Protein AF-A0A9D6GHS1-F1 (afdb_monomer_lite)

pLDDT: mean 95.83, std 3.45, range [74.44, 98.25]

Structure (mmCIF, N/CA/C/O backbone):
data_AF-A0A9D6GHS1-F1
#
_entry.id   AF-A0A9D6GHS1-F1
#
loop_
_atom_site.group_PDB
_atom_site.id
_atom_site.type_symbol
_atom_site.label_atom_id
_atom_site.label_alt_id
_atom_site.label_comp_id
_atom_site.label_asym_id
_atom_site.label_entity_id
_atom_site.label_seq_id
_at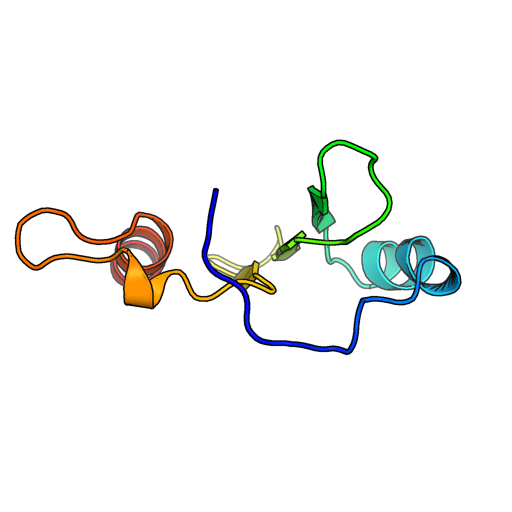om_site.pdbx_PDB_ins_code
_atom_site.Cartn_x
_atom_site.Cartn_y
_atom_site.Cartn_z
_atom_site.occupancy
_atom_site.B_iso_or_equiv
_atom_site.auth_seq_id
_atom_site.auth_comp_id
_atom_site.auth_asym_id
_atom_site.auth_atom_id
_atom_site.pdbx_PDB_model_num
ATOM 1 N N . VAL A 1 1 ? 10.196 -6.193 -4.731 1.00 82.00 1 VAL A N 1
ATOM 2 C CA . VAL A 1 1 ? 10.438 -4.825 -4.226 1.00 82.00 1 VAL A CA 1
ATOM 3 C C . VAL A 1 1 ? 9.834 -3.825 -5.202 1.00 82.00 1 VAL A C 1
ATOM 5 O O . VAL A 1 1 ? 10.015 -3.992 -6.413 1.00 82.00 1 VAL A O 1
ATOM 8 N N . GLU A 1 2 ? 9.028 -2.890 -4.707 1.00 93.62 2 GLU A N 1
ATOM 9 C CA . GLU A 1 2 ? 8.534 -1.743 -5.480 1.00 93.62 2 GLU A CA 1
ATOM 10 C C . GLU A 1 2 ? 9.613 -0.648 -5.568 1.00 93.62 2 GLU A C 1
ATOM 12 O O . GLU A 1 2 ? 10.714 -0.818 -5.045 1.00 93.62 2 GLU A O 1
ATOM 17 N N . ARG A 1 3 ? 9.374 0.431 -6.322 1.00 95.94 3 ARG A N 1
ATOM 18 C CA . ARG A 1 3 ? 10.336 1.543 -6.465 1.00 95.94 3 ARG A CA 1
ATOM 19 C C . ARG A 1 3 ? 9.854 2.754 -5.680 1.00 95.94 3 ARG A C 1
ATOM 21 O O . ARG A 1 3 ? 8.683 3.079 -5.762 1.00 95.94 3 ARG A O 1
ATOM 28 N N . HIS A 1 4 ? 10.748 3.426 -4.965 1.00 97.25 4 HIS A N 1
ATOM 29 C CA . HIS A 1 4 ? 10.396 4.489 -4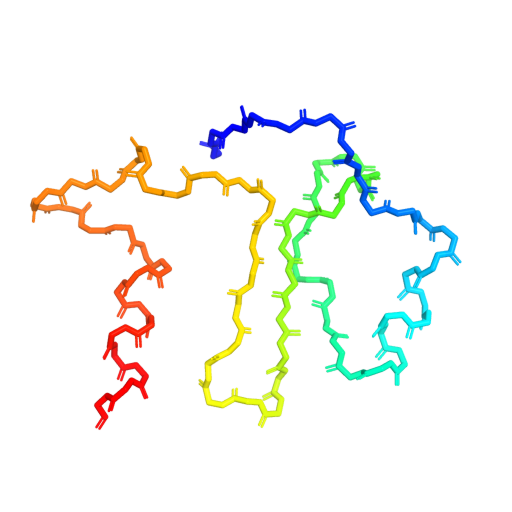.022 1.00 97.25 4 HIS A CA 1
ATOM 30 C C . HIS A 1 4 ? 11.169 5.758 -4.363 1.00 97.25 4 HIS A C 1
ATOM 32 O O . HIS A 1 4 ? 12.319 5.690 -4.808 1.00 97.25 4 HIS A O 1
ATOM 38 N N . ARG A 1 5 ? 10.544 6.920 -4.171 1.00 96.81 5 ARG A N 1
ATOM 39 C CA . ARG A 1 5 ? 11.200 8.224 -4.326 1.00 96.81 5 ARG A CA 1
ATOM 40 C C . ARG A 1 5 ? 10.538 9.277 -3.434 1.00 96.81 5 ARG A C 1
ATOM 42 O O . ARG A 1 5 ? 10.033 10.290 -3.910 1.00 96.81 5 ARG A O 1
ATOM 49 N N . HIS A 1 6 ? 10.583 9.040 -2.130 1.00 96.44 6 HIS A N 1
ATOM 50 C CA . HIS A 1 6 ? 10.059 9.926 -1.090 1.00 96.44 6 HIS A CA 1
ATOM 51 C C . HIS A 1 6 ? 11.070 10.071 0.060 1.00 96.44 6 HIS A C 1
ATOM 53 O O . HIS A 1 6 ? 12.108 9.410 0.082 1.00 96.44 6 HIS A O 1
ATOM 59 N N . ARG A 1 7 ? 10.798 11.001 0.983 1.00 97.12 7 ARG A N 1
ATOM 60 C CA . ARG A 1 7 ? 11.561 11.190 2.237 1.00 97.12 7 ARG A CA 1
ATOM 61 C C . ARG A 1 7 ? 10.687 11.236 3.486 1.00 97.12 7 ARG A C 1
ATOM 63 O O . ARG A 1 7 ? 11.196 11.052 4.583 1.00 97.12 7 ARG A O 1
ATOM 70 N N . TYR A 1 8 ? 9.412 11.567 3.320 1.00 97.75 8 TYR A N 1
ATOM 71 C CA . TYR A 1 8 ? 8.448 11.529 4.406 1.00 97.75 8 TYR A CA 1
ATOM 72 C C . TYR A 1 8 ? 7.904 10.120 4.535 1.00 97.75 8 TYR A C 1
ATOM 74 O O . TYR A 1 8 ? 7.767 9.437 3.523 1.00 97.75 8 TYR A O 1
ATOM 82 N N . GLU A 1 9 ? 7.585 9.746 5.768 1.00 97.38 9 GLU A N 1
ATOM 83 C CA . GLU A 1 9 ? 6.982 8.471 6.135 1.00 97.38 9 GLU A CA 1
ATOM 84 C C . GLU A 1 9 ? 5.782 8.711 7.046 1.00 97.38 9 GLU A C 1
ATOM 86 O O . GLU A 1 9 ? 5.672 9.764 7.687 1.00 97.38 9 GLU A O 1
ATOM 91 N N . VAL A 1 10 ? 4.889 7.723 7.123 1.00 97.31 10 VAL A N 1
ATOM 92 C CA . VAL A 1 10 ? 3.794 7.739 8.096 1.00 97.31 10 VAL A CA 1
ATOM 93 C C . VAL A 1 10 ? 4.383 7.712 9.503 1.00 97.31 10 VAL A C 1
ATOM 95 O O . VAL A 1 10 ? 5.211 6.863 9.837 1.00 97.31 10 VAL A O 1
ATOM 98 N N . ASN A 1 11 ? 3.945 8.645 10.347 1.00 96.94 11 ASN A N 1
ATOM 99 C CA . ASN A 1 11 ? 4.354 8.664 11.741 1.00 96.94 11 ASN A CA 1
ATOM 100 C C . ASN A 1 11 ? 3.663 7.522 12.500 1.00 96.94 11 ASN A C 1
ATOM 102 O O . ASN A 1 11 ? 2.443 7.525 12.663 1.00 96.94 11 ASN A O 1
ATOM 106 N N . GLN A 1 12 ? 4.469 6.590 13.008 1.00 93.62 12 GLN A N 1
ATOM 107 C CA . GLN A 1 12 ? 4.023 5.416 13.760 1.00 93.62 12 GLN A CA 1
ATOM 108 C C . GLN A 1 12 ? 3.147 5.753 14.974 1.00 93.62 12 GLN A C 1
ATOM 110 O O . GLN A 1 12 ? 2.284 4.967 15.339 1.00 93.62 12 GLN A O 1
ATOM 115 N N . ALA A 1 13 ? 3.303 6.939 15.570 1.00 96.62 13 ALA A N 1
ATOM 116 C CA . ALA A 1 13 ? 2.466 7.373 16.690 1.00 96.62 13 ALA A CA 1
ATOM 117 C C . ALA A 1 13 ? 0.980 7.565 16.316 1.00 96.62 13 ALA A C 1
ATOM 119 O O . ALA A 1 13 ? 0.136 7.648 17.203 1.00 96.62 13 ALA A O 1
ATOM 120 N N . PHE A 1 14 ? 0.655 7.658 15.022 1.00 96.56 14 PHE A N 1
ATOM 121 C CA . PHE A 1 14 ? -0.701 7.916 14.529 1.00 96.56 14 PHE A CA 1
ATOM 122 C C . PHE A 1 14 ? -1.357 6.707 13.854 1.00 96.56 14 PHE A C 1
ATOM 124 O O . PH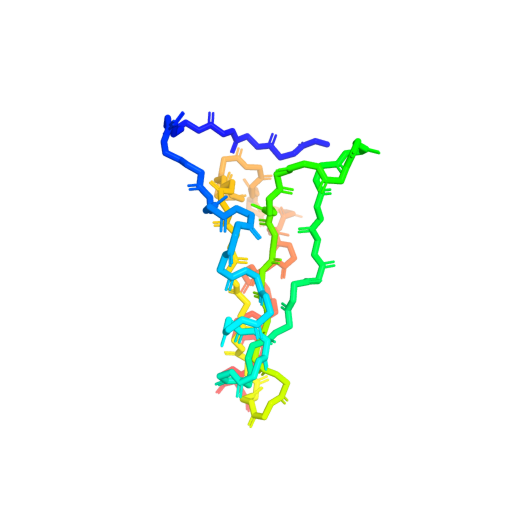E A 1 14 ? -2.481 6.833 13.377 1.00 96.56 14 PHE A O 1
ATOM 131 N N . THR A 1 15 ? -0.711 5.540 13.812 1.00 94.94 15 THR A N 1
ATOM 132 C CA . THR A 1 15 ? -1.257 4.349 13.135 1.00 94.94 15 THR A CA 1
ATOM 133 C C . THR A 1 15 ? -2.586 3.904 13.733 1.00 94.94 15 THR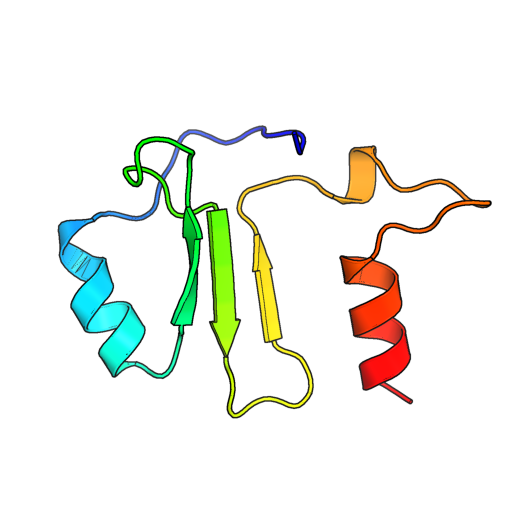 A C 1
ATOM 135 O O . THR A 1 15 ? -3.546 3.722 12.996 1.00 94.94 15 THR A O 1
ATOM 138 N N . GLU A 1 16 ? -2.698 3.872 15.061 1.00 96.19 16 GLU A N 1
ATOM 139 C CA . GLU A 1 16 ? -3.954 3.534 15.741 1.00 96.19 16 GLU A CA 1
ATOM 140 C C . GLU A 1 16 ? -5.076 4.538 15.414 1.00 96.19 16 GLU A C 1
ATOM 142 O O . GLU A 1 16 ? -6.239 4.167 15.263 1.00 96.19 16 GLU A O 1
ATOM 147 N N . ALA A 1 17 ? -4.746 5.827 15.279 1.00 97.56 17 ALA A N 1
ATOM 148 C CA . ALA A 1 17 ? -5.717 6.852 14.900 1.00 97.56 17 ALA A CA 1
ATOM 149 C C . ALA A 1 17 ? -6.163 6.705 13.435 1.00 97.56 17 ALA A C 1
ATOM 151 O O . ALA A 1 17 ? -7.340 6.896 13.133 1.00 97.56 17 ALA A O 1
ATOM 152 N N . ILE A 1 18 ? -5.239 6.340 12.540 1.00 96.12 18 ILE A N 1
ATOM 153 C CA . ILE A 1 18 ? -5.524 6.027 11.134 1.00 96.12 18 ILE A CA 1
ATOM 154 C C . ILE A 1 18 ? -6.465 4.820 11.043 1.00 96.12 18 ILE A C 1
ATOM 156 O O . ILE A 1 18 ? -7.465 4.883 10.329 1.00 96.12 18 ILE A O 1
ATOM 160 N N . GLU A 1 19 ? -6.191 3.762 11.810 1.00 96.19 19 GLU A N 1
ATOM 161 C CA . GLU A 1 19 ? -7.020 2.554 11.831 1.00 96.19 19 GLU A CA 1
ATOM 162 C C . GLU A 1 19 ? -8.419 2.815 12.393 1.00 96.19 19 GLU A C 1
ATOM 164 O O . GLU A 1 19 ? -9.422 2.421 11.797 1.00 96.19 19 GLU A O 1
ATOM 169 N N . LYS A 1 20 ? -8.519 3.589 13.482 1.00 97.12 20 LYS A N 1
ATOM 170 C CA . LYS A 1 20 ? -9.809 4.071 14.010 1.00 97.12 20 LYS A CA 1
ATOM 171 C C . LYS A 1 20 ? -10.583 4.932 13.009 1.00 97.12 20 LYS A C 1
ATOM 173 O O . LYS A 1 20 ? -11.805 5.004 13.096 1.00 97.12 20 LYS A O 1
ATOM 178 N N . GLY A 1 21 ? -9.889 5.573 12.069 1.00 95.81 21 GLY A N 1
ATOM 179 C CA . GLY A 1 21 ? -10.480 6.324 10.963 1.00 9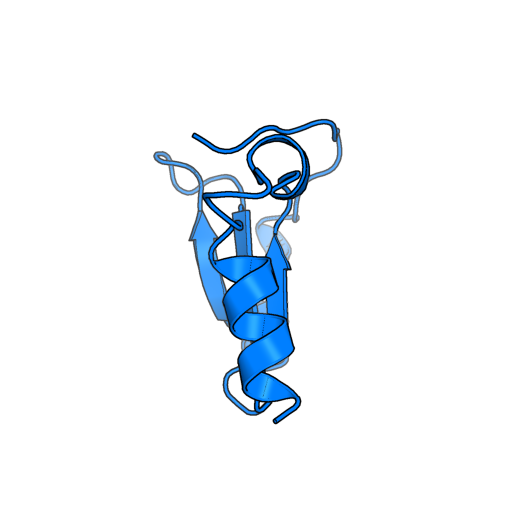5.81 21 GLY A CA 1
ATOM 180 C C . GLY A 1 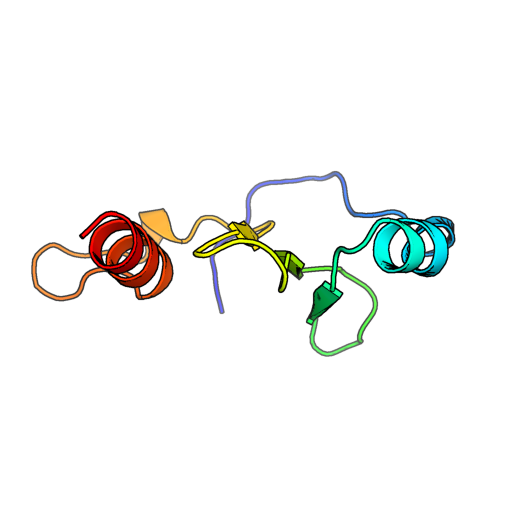21 ? -11.079 5.454 9.851 1.00 95.81 21 GLY A C 1
ATOM 181 O O . GLY A 1 21 ? -11.628 6.005 8.900 1.00 95.81 21 GLY A O 1
ATOM 182 N N . GLY A 1 22 ? -10.987 4.123 9.953 1.00 95.75 22 GLY A N 1
ATOM 183 C CA . GLY A 1 22 ? -11.557 3.176 8.989 1.00 95.75 22 GLY A CA 1
ATOM 184 C C . GLY A 1 22 ? -10.607 2.762 7.862 1.00 95.75 22 GLY A C 1
ATOM 185 O O . GLY A 1 22 ? -11.031 2.077 6.931 1.00 95.75 22 GLY A O 1
ATOM 186 N N . LEU A 1 23 ? -9.334 3.164 7.929 1.00 97.50 23 LEU A N 1
ATOM 187 C CA . LEU A 1 23 ? -8.288 2.632 7.058 1.00 97.50 23 LEU A CA 1
ATOM 188 C C . LEU A 1 23 ? -7.643 1.398 7.692 1.00 97.50 23 LEU A C 1
ATOM 190 O O . LEU A 1 23 ? -7.640 1.233 8.902 1.00 97.50 23 LEU A O 1
ATOM 194 N N . VAL A 1 24 ? -7.057 0.537 6.874 1.00 97.62 24 VAL A N 1
ATOM 195 C CA . VAL A 1 24 ? -6.274 -0.618 7.315 1.00 97.62 24 VAL A CA 1
ATOM 196 C C . VAL A 1 24 ? -4.864 -0.470 6.775 1.00 97.62 24 VAL A C 1
ATOM 198 O O . VAL A 1 24 ? -4.679 -0.225 5.582 1.00 97.62 24 VAL A O 1
ATOM 201 N N . ILE A 1 25 ? -3.865 -0.638 7.638 1.00 97.50 25 ILE A N 1
ATOM 202 C CA . ILE A 1 25 ? -2.462 -0.723 7.227 1.00 97.50 25 ILE A CA 1
ATOM 203 C C . ILE A 1 25 ? -2.219 -2.147 6.714 1.00 97.50 25 ILE A C 1
ATOM 205 O O . ILE A 1 25 ? -1.963 -3.067 7.486 1.00 97.50 25 ILE A O 1
ATOM 209 N N . SER A 1 26 ? -2.349 -2.348 5.402 1.00 96.81 26 SER A N 1
ATOM 210 C CA . SER A 1 26 ? -2.304 -3.679 4.779 1.00 96.81 26 SER A CA 1
ATOM 211 C C . SER A 1 26 ? -0.901 -4.120 4.359 1.00 96.81 26 SER A C 1
ATOM 213 O O . SER A 1 26 ? -0.686 -5.291 4.040 1.00 96.81 26 SER A O 1
ATOM 215 N N . GLY A 1 27 ? 0.076 -3.211 4.380 1.00 95.88 27 GLY A N 1
ATOM 216 C CA . GLY A 1 27 ? 1.458 -3.530 4.045 1.00 95.88 27 GLY A CA 1
ATOM 217 C C . GLY A 1 27 ? 2.457 -2.638 4.760 1.00 95.88 27 GLY A C 1
ATOM 218 O O . GLY A 1 27 ? 2.288 -1.421 4.839 1.00 95.88 27 GLY A O 1
ATOM 219 N N . THR A 1 28 ? 3.527 -3.260 5.243 1.00 96.50 28 THR A N 1
ATOM 220 C CA . THR A 1 28 ? 4.642 -2.603 5.924 1.00 96.50 28 THR A CA 1
ATOM 221 C C . THR A 1 28 ? 5.980 -3.095 5.379 1.00 96.50 28 THR A C 1
ATOM 223 O O . THR A 1 28 ? 6.057 -4.111 4.678 1.00 96.50 28 THR A O 1
ATOM 226 N N . SER A 1 29 ? 7.051 -2.364 5.682 1.00 93.94 29 SER A N 1
ATOM 227 C CA . SER A 1 29 ? 8.417 -2.823 5.435 1.00 93.94 29 SER A CA 1
ATOM 228 C C . SER A 1 29 ? 8.694 -4.150 6.163 1.00 93.94 29 SER A C 1
ATOM 230 O O . SER A 1 29 ? 8.021 -4.468 7.143 1.00 93.94 29 SER A O 1
ATOM 232 N N . PRO A 1 30 ? 9.708 -4.937 5.752 1.00 92.88 30 PRO A N 1
ATOM 233 C CA . PRO A 1 30 ? 10.013 -6.221 6.394 1.00 92.88 30 PRO A CA 1
ATOM 234 C C . PRO A 1 30 ? 10.287 -6.143 7.905 1.00 92.88 30 PRO A C 1
ATOM 236 O O . PRO A 1 30 ? 10.110 -7.131 8.610 1.00 92.88 30 PRO A O 1
ATOM 239 N N . ASP A 1 31 ? 10.727 -4.984 8.400 1.00 93.06 31 ASP A N 1
ATOM 240 C CA . ASP A 1 31 ? 10.951 -4.705 9.822 1.00 93.06 31 ASP A CA 1
ATOM 241 C C . ASP A 1 31 ? 9.737 -4.065 10.527 1.00 93.06 31 ASP A C 1
ATOM 243 O O . ASP A 1 31 ? 9.815 -3.744 11.712 1.00 93.06 31 ASP A O 1
ATOM 247 N N . GLY A 1 32 ? 8.628 -3.859 9.810 1.00 89.50 32 GLY A N 1
ATOM 248 C CA . GLY A 1 32 ? 7.366 -3.313 10.310 1.00 89.50 32 GLY A CA 1
ATOM 249 C C . GLY A 1 32 ? 7.361 -1.805 10.582 1.00 89.50 32 GLY A C 1
ATOM 250 O O . GLY A 1 32 ? 6.353 -1.278 11.047 1.00 89.50 32 GLY A O 1
ATOM 251 N N . LYS A 1 33 ? 8.467 -1.094 10.325 1.00 91.38 33 LYS A N 1
ATOM 252 C CA . LYS A 1 33 ? 8.632 0.313 10.729 1.00 91.38 33 LYS A CA 1
ATOM 253 C C . LYS A 1 33 ? 8.105 1.330 9.733 1.00 91.38 33 LYS A C 1
ATOM 255 O O . LYS A 1 33 ? 7.876 2.472 10.129 1.00 91.38 33 LYS A O 1
ATOM 260 N N . LEU A 1 34 ? 7.923 0.957 8.474 1.00 95.44 34 LEU A N 1
ATOM 261 C CA . LEU A 1 34 ? 7.401 1.841 7.438 1.00 95.44 34 LEU A CA 1
ATOM 262 C C . LEU A 1 34 ? 6.066 1.301 6.951 1.00 95.44 34 LEU A C 1
ATOM 264 O O . LEU A 1 34 ? 5.927 0.102 6.716 1.00 95.44 34 LEU A O 1
ATOM 268 N N . VAL A 1 35 ? 5.086 2.190 6.816 1.00 97.38 35 VAL A N 1
ATOM 269 C CA . VAL A 1 35 ? 3.799 1.870 6.198 1.00 97.38 35 VAL A CA 1
ATOM 270 C C . VAL A 1 35 ? 3.959 1.981 4.689 1.00 97.38 35 VAL A C 1
ATOM 272 O O . VAL A 1 35 ? 4.313 3.038 4.176 1.00 97.38 35 VAL A O 1
ATOM 275 N N . GLU A 1 36 ? 3.676 0.888 3.992 1.00 97.31 36 GLU A N 1
ATOM 276 C CA . GLU A 1 36 ? 3.882 0.756 2.549 1.00 97.31 36 GLU A CA 1
ATOM 277 C C . GLU A 1 36 ? 2.571 0.761 1.768 1.00 97.31 36 GLU A C 1
ATOM 279 O O . GLU A 1 36 ? 2.513 1.273 0.646 1.00 97.31 36 GLU A O 1
ATOM 284 N N . PHE A 1 37 ? 1.519 0.196 2.367 1.00 97.75 37 PHE A N 1
ATOM 285 C CA . PHE A 1 37 ? 0.186 0.101 1.786 1.00 97.75 37 PHE A CA 1
ATOM 286 C C . PHE A 1 37 ? -0.887 0.385 2.831 1.00 97.75 37 PHE A C 1
ATOM 288 O O . PHE A 1 37 ? -0.793 -0.065 3.976 1.00 97.75 37 PHE A O 1
ATOM 295 N N . VAL A 1 38 ? -1.922 1.108 2.404 1.00 98.06 38 VAL A N 1
ATOM 296 C CA . VAL A 1 38 ? -3.160 1.288 3.165 1.00 98.06 38 VAL A CA 1
ATOM 297 C C . VAL A 1 38 ? -4.371 1.025 2.280 1.00 98.06 38 VAL A C 1
ATOM 299 O O . VAL A 1 38 ? -4.367 1.337 1.085 1.00 98.06 38 VAL A O 1
ATOM 302 N N . GLU A 1 39 ? -5.421 0.479 2.880 1.00 98.19 39 GLU A N 1
ATOM 303 C CA . GLU A 1 39 ? -6.676 0.129 2.216 1.00 98.19 39 GLU A CA 1
ATOM 304 C C . GLU A 1 39 ? -7.872 0.674 3.001 1.00 98.19 39 GLU A C 1
ATOM 306 O O . GLU A 1 39 ? -7.785 0.842 4.214 1.00 98.19 39 GLU A O 1
ATOM 311 N N . ALA A 1 40 ? -8.990 0.954 2.328 1.00 97.44 40 ALA A N 1
ATOM 312 C CA . ALA A 1 40 ? -10.259 1.276 2.992 1.00 97.44 40 ALA A CA 1
ATOM 313 C C . ALA A 1 40 ? -11.280 0.172 2.669 1.00 97.44 40 ALA A C 1
ATOM 315 O O . ALA A 1 40 ? -11.855 0.195 1.576 1.00 97.44 40 ALA A O 1
ATOM 316 N N . PRO A 1 41 ? -11.509 -0.795 3.579 1.00 94.38 41 PRO A N 1
ATOM 317 C CA . PRO A 1 41 ? -12.337 -1.974 3.305 1.00 94.38 41 PRO A CA 1
ATOM 318 C C . PRO A 1 41 ? -13.784 -1.655 2.909 1.00 94.38 41 PRO A C 1
ATOM 320 O O . PRO A 1 41 ? -14.383 -2.378 2.119 1.00 94.38 41 PRO A O 1
ATOM 323 N N . GLU A 1 42 ? -14.329 -0.547 3.415 1.00 94.50 42 GLU A N 1
ATOM 324 C CA . GLU A 1 42 ? -15.702 -0.100 3.135 1.00 94.50 42 GLU A CA 1
ATOM 325 C C . GLU A 1 42 ? -15.876 0.490 1.722 1.00 94.50 42 GLU A C 1
ATOM 327 O O . GLU A 1 42 ? -16.991 0.753 1.271 1.00 94.50 42 GLU A O 1
ATOM 332 N N . SER A 1 43 ? -14.780 0.728 0.996 1.00 93.56 43 SER A N 1
ATOM 333 C CA . SER A 1 43 ? -14.808 1.240 -0.375 1.00 93.56 43 SER A CA 1
ATOM 334 C C . SER A 1 43 ? -14.650 0.108 -1.389 1.00 93.56 43 SER A C 1
ATOM 336 O O . SER A 1 43 ? -13.795 -0.756 -1.230 1.00 93.56 43 SER A O 1
ATOM 338 N N . LYS A 1 44 ? -15.391 0.162 -2.512 1.00 93.81 44 LYS A N 1
ATOM 339 C CA . LYS A 1 44 ? -15.277 -0.831 -3.609 1.00 93.81 44 LYS A CA 1
ATOM 340 C C . LYS A 1 44 ? -13.828 -1.006 -4.085 1.00 93.81 44 LYS A C 1
ATOM 342 O O . LYS A 1 44 ? -13.428 -2.107 -4.456 1.00 93.81 44 LYS A O 1
ATOM 347 N N . TYR A 1 45 ? -13.063 0.086 -4.102 1.00 96.38 45 TYR A N 1
ATOM 348 C CA . TYR A 1 45 ? -11.622 0.054 -4.313 1.00 96.38 45 TYR A CA 1
ATOM 349 C C . TYR A 1 45 ? -10.968 1.315 -3.757 1.00 96.38 45 TYR A C 1
ATOM 351 O O . TYR A 1 45 ? -11.060 2.389 -4.352 1.00 96.38 45 TYR A O 1
ATOM 359 N N . PHE A 1 46 ? -10.282 1.171 -2.630 1.00 97.38 46 PHE A N 1
ATOM 360 C CA . PHE A 1 46 ? -9.384 2.184 -2.096 1.00 97.38 46 PHE A CA 1
ATOM 361 C C . PHE A 1 46 ? -8.106 1.482 -1.661 1.00 97.38 46 PHE A C 1
ATOM 363 O O . PHE A 1 46 ? -8.094 0.771 -0.661 1.00 97.38 46 PHE A O 1
ATOM 370 N N . VAL A 1 47 ? -7.048 1.664 -2.445 1.00 97.56 47 VAL A N 1
ATOM 371 C CA . VAL A 1 47 ? -5.716 1.127 -2.168 1.00 97.56 47 VAL A CA 1
ATOM 372 C C . VAL A 1 47 ? -4.720 2.237 -2.457 1.00 97.56 47 VAL A C 1
ATOM 374 O O . VAL A 1 47 ? -4.724 2.793 -3.558 1.00 97.56 47 VAL A O 1
ATOM 377 N N . ALA A 1 48 ? -3.866 2.551 -1.492 1.00 97.50 48 ALA A N 1
ATOM 378 C CA . ALA A 1 48 ? -2.798 3.529 -1.640 1.00 97.50 48 ALA A CA 1
ATOM 379 C C . ALA A 1 48 ? -1.456 2.908 -1.255 1.00 97.50 48 ALA A C 1
ATOM 381 O O . ALA A 1 48 ? -1.388 2.019 -0.409 1.00 97.50 48 ALA A O 1
ATOM 382 N N . THR A 1 49 ? -0.385 3.374 -1.894 1.00 98.12 49 THR A N 1
ATOM 383 C CA . THR A 1 49 ? 0.979 2.906 -1.644 1.00 98.12 49 THR A CA 1
ATOM 384 C C . THR A 1 49 ? 1.960 4.070 -1.625 1.00 98.12 49 THR A C 1
ATOM 386 O O . THR A 1 49 ? 1.774 5.033 -2.366 1.00 98.12 49 THR A O 1
ATOM 389 N N . GLN A 1 50 ? 2.994 3.974 -0.785 1.00 97.50 50 GLN A N 1
ATOM 390 C CA . GLN A 1 50 ? 4.141 4.898 -0.769 1.00 97.50 50 GLN A CA 1
ATOM 391 C C . GLN A 1 50 ? 5.028 4.759 -2.014 1.00 97.50 50 GLN A C 1
ATOM 393 O O . GLN A 1 50 ? 5.753 5.675 -2.406 1.00 97.50 50 GLN A O 1
ATOM 398 N N . ALA A 1 51 ? 4.989 3.588 -2.644 1.00 97.75 51 ALA A N 1
ATOM 399 C CA . ALA A 1 51 ? 5.830 3.288 -3.781 1.00 97.75 51 ALA A CA 1
ATOM 400 C C . ALA A 1 51 ? 5.258 3.825 -5.107 1.00 97.75 51 ALA A C 1
ATOM 402 O O . ALA A 1 51 ? 4.155 4.355 -5.196 1.00 97.75 51 ALA A O 1
ATOM 403 N N . HIS A 1 52 ? 6.031 3.628 -6.173 1.00 98.25 52 HIS A N 1
ATOM 404 C CA . HIS A 1 52 ? 5.732 4.000 -7.552 1.00 98.25 52 HIS A CA 1
ATOM 405 C C . HIS A 1 52 ? 5.471 2.749 -8.418 1.00 98.25 52 HIS A C 1
ATOM 407 O O . HIS A 1 52 ? 6.370 2.304 -9.157 1.00 98.25 52 HIS A O 1
ATOM 413 N N . PRO A 1 53 ? 4.267 2.141 -8.344 1.00 97.69 53 PRO A N 1
ATOM 414 C CA . PRO A 1 53 ? 3.919 0.935 -9.104 1.00 97.69 53 PRO A CA 1
ATOM 415 C C . PRO A 1 53 ? 3.966 1.139 -10.629 1.00 97.69 53 PRO A C 1
ATOM 417 O O . PRO A 1 53 ? 4.174 0.192 -11.398 1.00 97.69 53 PRO A O 1
ATOM 420 N N . GLU A 1 54 ? 3.816 2.379 -11.100 1.00 97.44 54 GLU A N 1
ATOM 421 C CA . GLU A 1 54 ? 3.888 2.772 -12.510 1.00 97.44 54 GLU A CA 1
ATOM 422 C C . GLU A 1 54 ? 5.227 2.409 -13.146 1.00 97.44 54 GLU A C 1
ATOM 424 O O . GLU A 1 54 ? 5.272 1.938 -14.283 1.00 97.44 54 GLU A O 1
ATOM 429 N N . LEU A 1 55 ? 6.321 2.509 -12.390 1.00 97.44 55 LEU A N 1
ATOM 430 C CA . LEU A 1 55 ? 7.664 2.253 -12.905 1.00 97.44 55 LEU A CA 1
ATOM 431 C C . LEU A 1 55 ? 7.896 0.764 -13.222 1.00 97.44 55 LEU A C 1
ATOM 433 O O . LEU A 1 55 ? 8.819 0.403 -13.970 1.00 97.44 55 LEU A O 1
ATOM 437 N N . LYS A 1 56 ? 7.051 -0.120 -12.681 1.00 96.69 56 LYS A N 1
ATOM 438 C CA . LYS A 1 56 ? 7.096 -1.572 -12.904 1.00 96.69 56 LYS A CA 1
ATOM 439 C C . LYS A 1 56 ? 6.003 -2.095 -13.833 1.00 96.69 56 LYS A C 1
ATOM 441 O O . LYS A 1 56 ? 6.118 -3.234 -14.292 1.00 96.69 56 LYS A O 1
ATOM 446 N N . SER A 1 57 ? 5.008 -1.279 -14.170 1.00 97.38 57 SER A N 1
ATOM 447 C CA . SER A 1 57 ? 3.986 -1.627 -15.160 1.00 97.38 57 SER A CA 1
ATOM 448 C C . SER A 1 57 ? 4.584 -1.735 -16.571 1.00 97.38 57 SER A C 1
ATOM 450 O O . SER A 1 57 ? 5.532 -1.023 -16.913 1.00 97.38 57 SER A O 1
ATOM 452 N N . ARG A 1 58 ? 4.064 -2.643 -17.405 1.00 97.38 58 ARG A N 1
ATOM 453 C CA . ARG A 1 58 ? 4.443 -2.817 -18.821 1.00 97.38 58 ARG A CA 1
ATOM 454 C C . ARG A 1 58 ? 3.196 -3.061 -19.679 1.00 97.38 58 ARG A C 1
ATOM 456 O O . ARG A 1 58 ? 2.229 -3.608 -19.155 1.00 97.38 58 ARG A O 1
ATOM 463 N N . PRO A 1 59 ? 3.214 -2.757 -20.992 1.00 96.56 59 PRO A N 1
ATOM 464 C CA . PRO A 1 59 ? 2.053 -2.977 -21.864 1.00 96.56 59 PRO A CA 1
ATOM 465 C C . PRO A 1 59 ? 1.530 -4.422 -21.868 1.00 96.56 59 PRO A C 1
ATOM 467 O O . PRO A 1 59 ? 0.328 -4.647 -21.825 1.00 96.56 59 PRO A O 1
ATOM 470 N N . ASN A 1 60 ? 2.429 -5.410 -21.857 1.00 96.94 60 ASN A N 1
ATOM 471 C CA . ASN A 1 60 ? 2.095 -6.839 -21.818 1.00 96.94 60 ASN A CA 1
ATOM 472 C C . ASN A 1 60 ? 1.994 -7.416 -20.394 1.00 96.94 60 ASN A C 1
ATOM 474 O O . ASN A 1 60 ? 1.753 -8.608 -20.224 1.00 96.94 60 ASN A O 1
ATOM 478 N N . ARG A 1 61 ? 2.224 -6.594 -19.366 1.00 96.25 61 ARG A N 1
ATOM 479 C CA . ARG A 1 61 ? 2.180 -6.987 -17.955 1.00 96.25 61 ARG A CA 1
ATOM 480 C C . ARG A 1 61 ? 1.849 -5.764 -17.108 1.00 96.25 61 ARG A C 1
ATOM 482 O O . ARG A 1 61 ? 2.733 -5.149 -16.504 1.00 96.25 61 ARG A O 1
ATOM 489 N N . ALA A 1 62 ? 0.573 -5.393 -17.118 1.00 97.62 62 ALA A N 1
ATOM 490 C CA . ALA A 1 62 ? 0.076 -4.280 -16.325 1.00 97.62 62 ALA A CA 1
ATOM 491 C C . ALA A 1 62 ? 0.283 -4.555 -14.829 1.00 97.62 62 ALA A C 1
ATOM 493 O O . ALA A 1 62 ? 0.135 -5.689 -14.369 1.00 97.62 62 ALA A O 1
ATOM 494 N N . HIS A 1 63 ? 0.622 -3.517 -14.063 1.00 98.19 63 HIS A N 1
ATOM 495 C CA . HIS A 1 63 ? 0.758 -3.666 -12.616 1.00 98.19 63 HIS A CA 1
ATOM 496 C C . HIS A 1 63 ? -0.596 -4.064 -11.984 1.00 98.19 63 HIS A C 1
ATOM 498 O O . HIS A 1 63 ? -1.630 -3.501 -12.374 1.00 98.19 63 HIS A O 1
ATOM 504 N N . PRO A 1 64 ? -0.619 -4.982 -10.996 1.00 97.25 64 PRO A N 1
ATOM 505 C CA . PRO A 1 64 ? -1.857 -5.442 -10.367 1.00 97.25 64 PRO A CA 1
ATOM 506 C C . PRO A 1 64 ? -2.729 -4.315 -9.808 1.00 97.25 64 PRO A C 1
ATOM 508 O O . PRO A 1 64 ? -3.930 -4.330 -10.043 1.00 97.25 64 PRO A O 1
ATOM 511 N N . LEU A 1 65 ? -2.136 -3.298 -9.171 1.00 97.31 65 LEU A N 1
ATOM 512 C CA . LEU A 1 65 ? -2.886 -2.160 -8.612 1.00 97.31 65 LEU A CA 1
ATOM 513 C C . LEU A 1 65 ? -3.660 -1.354 -9.667 1.00 97.31 65 LEU A C 1
ATOM 515 O O . LEU A 1 65 ? -4.790 -0.945 -9.417 1.00 97.31 65 LEU A O 1
ATOM 519 N N . PHE A 1 66 ? -3.098 -1.149 -10.863 1.00 97.31 66 PHE A N 1
ATOM 520 C CA . PHE A 1 66 ? -3.826 -0.454 -11.934 1.00 97.31 66 PHE A CA 1
ATOM 521 C C . PHE A 1 66 ? -4.913 -1.345 -12.530 1.00 97.31 66 PHE A C 1
ATOM 523 O O . PHE A 1 66 ? -6.008 -0.882 -12.835 1.00 97.31 66 PHE A O 1
ATOM 530 N N . THR A 1 67 ? -4.632 -2.641 -12.669 1.00 96.69 67 THR A N 1
ATOM 531 C CA . THR A 1 67 ? -5.616 -3.602 -13.181 1.00 96.69 67 THR A CA 1
ATOM 532 C C . THR A 1 67 ? -6.789 -3.755 -12.211 1.00 96.69 67 THR A C 1
ATOM 534 O O . THR A 1 67 ? -7.935 -3.800 -12.651 1.00 96.69 67 THR A O 1
ATOM 537 N N . GLY A 1 68 ? -6.512 -3.798 -10.906 1.00 96.06 68 GLY A N 1
ATOM 538 C CA . GLY A 1 68 ? -7.507 -3.806 -9.836 1.00 96.06 68 GLY A CA 1
ATOM 539 C C . GLY A 1 68 ? -8.399 -2.571 -9.890 1.00 96.06 68 GLY A C 1
ATOM 540 O O . GLY A 1 68 ? -9.616 -2.714 -9.973 1.00 96.06 68 GLY A O 1
ATOM 541 N N . LEU A 1 69 ? -7.796 -1.380 -9.979 1.00 96.56 69 LEU A N 1
ATOM 542 C CA . LEU A 1 69 ? -8.530 -0.118 -10.085 1.00 96.56 69 LEU A CA 1
ATOM 543 C C . LEU A 1 69 ? -9.485 -0.105 -11.288 1.00 96.56 69 LEU A C 1
ATOM 545 O O . LEU A 1 69 ? -10.672 0.166 -11.136 1.00 96.56 69 LEU A O 1
ATOM 549 N N . ILE A 1 70 ? -8.997 -0.449 -12.484 1.00 96.56 70 ILE A N 1
ATOM 550 C CA . ILE A 1 70 ? -9.831 -0.470 -13.698 1.00 96.56 70 ILE A CA 1
ATOM 551 C C . ILE A 1 70 ? -10.950 -1.512 -13.600 1.00 96.56 70 ILE A C 1
ATOM 553 O O . ILE A 1 70 ? -12.060 -1.265 -14.070 1.00 96.56 70 ILE A O 1
ATOM 557 N N . ARG A 1 71 ? -10.686 -2.678 -12.997 1.00 95.75 71 ARG A N 1
ATOM 558 C CA . ARG A 1 71 ? -11.715 -3.705 -12.773 1.00 95.75 71 ARG A CA 1
ATOM 559 C C . ARG A 1 71 ? -12.791 -3.238 -11.801 1.00 95.75 71 ARG A C 1
ATOM 561 O O . ARG A 1 71 ? -13.945 -3.569 -12.019 1.00 95.75 71 ARG A O 1
ATOM 568 N N . ALA A 1 72 ? -12.435 -2.467 -10.778 1.00 95.81 72 ALA A N 1
ATOM 569 C CA . ALA A 1 72 ? -13.393 -1.963 -9.802 1.00 95.81 72 ALA A CA 1
ATOM 570 C C . ALA A 1 72 ? -14.316 -0.861 -10.345 1.00 95.81 72 ALA A C 1
ATOM 572 O O . ALA A 1 72 ? -15.392 -0.644 -9.795 1.00 95.81 72 ALA A O 1
ATOM 573 N N . ILE A 1 73 ? -13.923 -0.167 -11.414 1.00 92.00 73 ILE A N 1
ATOM 574 C CA . ILE A 1 73 ? -14.772 0.841 -12.073 1.00 92.00 73 ILE A CA 1
ATOM 575 C C . ILE A 1 73 ? -15.823 0.179 -12.982 1.00 92.00 73 ILE A C 1
ATOM 577 O O . ILE A 1 73 ? -16.850 0.788 -13.273 1.00 92.00 73 ILE A O 1
ATOM 581 N N . LYS A 1 74 ? -15.583 -1.065 -13.409 1.00 74.44 74 LYS A N 1
ATOM 582 C CA . LYS A 1 74 ? -16.561 -1.878 -14.142 1.00 74.44 74 LYS A CA 1
ATOM 583 C C . LYS A 1 74 ? -17.610 -2.476 -13.203 1.00 74.44 74 LYS A C 1
ATOM 585 O O . LYS A 1 74 ? -18.706 -2.755 -13.723 1.00 74.44 74 LYS A O 1
#

Secondary structure (DSSP, 8-state):
------S----GGGHHHHHHTT-EEEEE-TTS-SEEEEE-TTSSS-EEESS-GGGG-BTTB--HHHHHHHHHH-

Sequence (74 aa):
VERHRHRYEVNQAFTEAIEKGGLVISGTSPDGKLVEFVEAPESKYFVATQAHPELKSRPNRAHPLFTGLIRAIK

Foldseek 3Di:
DFAADDDDFDDPVCQVVVVVVQKDQPDADPVRPGRAWIFRPVDLGDIDGNGDQVVVADPVRGRPNVVSVVVSVD

Radius of gyration: 13.56 Å; chains: 1; bounding box: 28×18×39 Å